Protein AF-A0A229W0W4-F1 (afdb_monomer)

Solvent-accessible surface area (backbone atoms only — not comparable to full-atom values): 3745 Å² total; per-residue (Å²): 128,86,50,66,68,59,54,48,49,51,47,48,55,53,42,55,53,42,50,50,52,48,71,53,31,73,83,77,35,83,53,67,68,61,35,53,52,5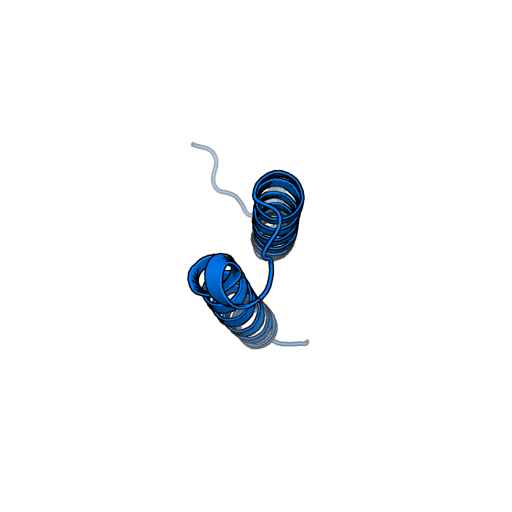1,40,52,52,41,53,50,53,42,52,53,50,52,55,72,62,48,74,57,76,92,72,54,78,85,129

pLDDT: mean 87.06, std 14.97, range [41.34, 98.31]

Nearest PDB structures (foldseek):
  7d0i-assembly1_B  TM=6.720E-01  e=3.870E+00  Schizosaccharomyces pombe 972h-
  6b85-a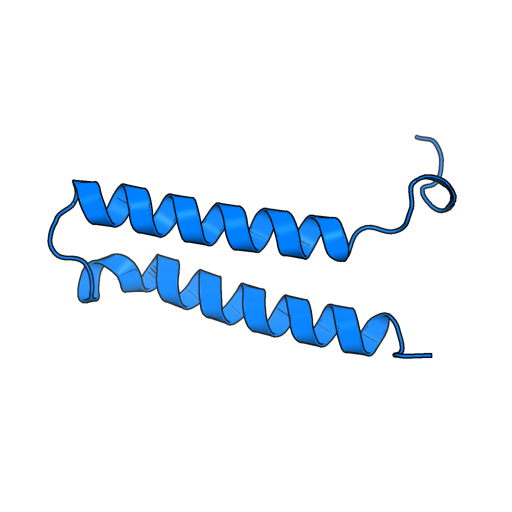ssembly1_J  TM=7.762E-01  e=8.004E+00  synthetic construct
  6ixg-assembly2_B  TM=6.835E-01  e=5.566E+00  Homo sapiens

Sequence (63 aa):
MTNITQRDRAYRHVIDQVNAMIEDSAEHVEDPRARVGYRRMGHEIIRVLEEEMRPPASMRKPR

Radius of gyration: 15.24 Å; Cα contacts (8 Å, |Δi|>4): 23; chains: 1; bounding box: 37×14×45 Å

Organism: NCBI:txid1984871

Foldseek 3Di:
DCPLVNLLVVLVVVLVVLVVCLVCLVVVPVDPVVNVVSNVVSVVSNVVSVVVNDDDPVPDDDD

Secondary structure (DSSP, 8-state):
---HHHHHHHHHHHHHHHHHHHHTHHHH--SHHHHHHHHHHHHHHHHHHHHHHSPPGGGSPP-

Structure (mmCIF, N/CA/C/O backbone):
data_AF-A0A229W0W4-F1
#
_entry.id   AF-A0A229W0W4-F1
#
loop_
_atom_site.group_PDB
_atom_site.id
_atom_site.type_symbol
_atom_site.label_atom_id
_atom_site.label_alt_id
_atom_site.label_comp_id
_atom_site.label_asym_id
_atom_site.label_entity_id
_atom_site.label_seq_id
_atom_site.pdbx_PDB_ins_code
_atom_site.Cartn_x
_atom_site.Cartn_y
_atom_site.Cartn_z
_atom_site.occupancy
_atom_site.B_iso_or_equiv
_atom_site.auth_seq_id
_atom_site.auth_comp_id
_atom_site.auth_asym_id
_atom_site.auth_atom_id
_atom_site.pdbx_PDB_model_num
ATOM 1 N N . MET A 1 1 ? -23.449 5.328 14.784 1.00 41.34 1 MET A N 1
ATOM 2 C CA . MET A 1 1 ? -22.224 4.565 15.099 1.00 41.34 1 MET A CA 1
ATOM 3 C C . MET A 1 1 ? -21.783 3.882 13.821 1.00 41.34 1 MET A C 1
ATOM 5 O O . MET A 1 1 ? -22.352 2.853 13.481 1.00 41.34 1 MET A O 1
ATOM 9 N N . THR A 1 2 ? -20.859 4.475 13.063 1.00 50.16 2 THR A N 1
ATOM 10 C CA . THR A 1 2 ? -20.197 3.742 11.976 1.00 50.16 2 THR A CA 1
ATOM 11 C C . THR A 1 2 ? -19.528 2.556 12.642 1.00 50.16 2 THR A C 1
ATOM 13 O O . THR A 1 2 ? -18.648 2.734 13.482 1.00 50.16 2 THR A O 1
ATOM 16 N N . ASN A 1 3 ? -20.078 1.369 12.405 1.00 65.50 3 ASN A N 1
ATOM 17 C CA . ASN A 1 3 ? -19.673 0.155 13.087 1.00 65.50 3 ASN A CA 1
ATOM 18 C C . ASN A 1 3 ? -18.164 0.013 12.861 1.00 65.50 3 A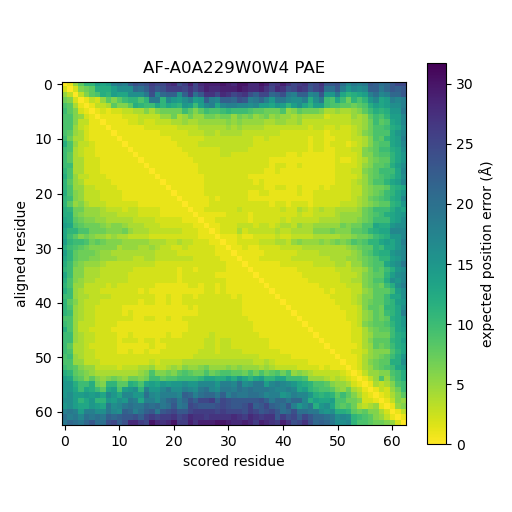SN A C 1
ATOM 20 O O . ASN A 1 3 ? -17.739 0.024 11.708 1.00 65.50 3 ASN A O 1
ATOM 24 N N . ILE A 1 4 ? -17.357 -0.038 13.924 1.00 63.03 4 ILE A N 1
ATOM 25 C CA . ILE A 1 4 ? -15.885 -0.104 13.832 1.00 63.03 4 ILE A CA 1
ATOM 26 C C . ILE A 1 4 ? -15.478 -1.192 12.825 1.00 63.03 4 ILE A C 1
ATOM 28 O O . ILE A 1 4 ? -14.614 -0.982 11.986 1.00 63.03 4 ILE A O 1
ATOM 32 N N . THR A 1 5 ? -16.249 -2.280 12.770 1.00 74.25 5 THR A N 1
ATOM 33 C CA . THR A 1 5 ? -16.123 -3.358 11.787 1.00 74.25 5 THR A CA 1
ATOM 34 C C . THR A 1 5 ? -16.281 -2.931 10.318 1.00 74.25 5 THR A C 1
ATOM 36 O O . THR A 1 5 ? -15.580 -3.459 9.462 1.00 74.25 5 THR A O 1
ATOM 39 N N . GLN A 1 6 ? -17.193 -2.014 9.978 1.00 80.44 6 GLN A N 1
ATOM 40 C CA . GLN A 1 6 ? -17.352 -1.502 8.606 1.00 80.44 6 GLN A CA 1
ATOM 41 C C . GLN A 1 6 ? -16.203 -0.571 8.214 1.00 80.44 6 GLN A C 1
ATOM 43 O O . GLN A 1 6 ? -15.712 -0.656 7.091 1.00 80.44 6 GLN A O 1
ATOM 48 N N . ARG A 1 7 ? -15.749 0.275 9.145 1.00 82.38 7 ARG A N 1
ATOM 49 C CA . ARG A 1 7 ? -14.595 1.156 8.931 1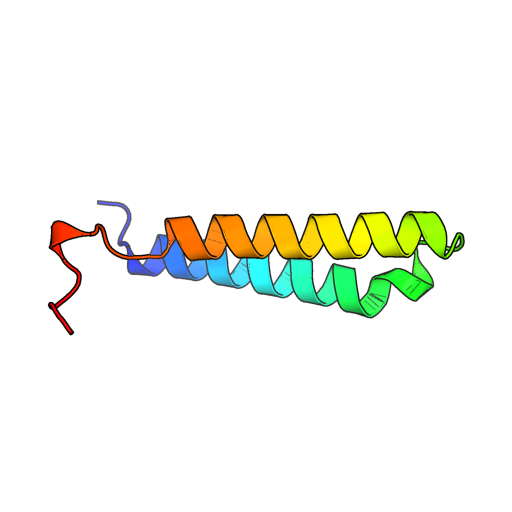.00 82.38 7 ARG A CA 1
ATOM 50 C C . ARG A 1 7 ? -13.315 0.344 8.725 1.00 82.38 7 ARG A C 1
ATOM 52 O O . ARG A 1 7 ? -12.606 0.569 7.753 1.00 82.38 7 ARG A O 1
ATOM 59 N N . ASP A 1 8 ? -13.078 -0.655 9.569 1.00 86.44 8 ASP A N 1
ATOM 60 C CA . ASP A 1 8 ? -11.905 -1.523 9.456 1.00 86.44 8 ASP A CA 1
ATOM 61 C C . ASP A 1 8 ? -11.944 -2.352 8.164 1.00 86.44 8 ASP A C 1
ATOM 63 O O . ASP A 1 8 ? -10.914 -2.555 7.528 1.00 86.44 8 ASP A O 1
ATOM 67 N N . ARG A 1 9 ? -13.131 -2.792 7.714 1.00 89.19 9 ARG A N 1
ATOM 68 C CA . ARG A 1 9 ? -13.289 -3.426 6.392 1.00 89.19 9 ARG A CA 1
ATOM 69 C C . ARG A 1 9 ? -12.923 -2.479 5.251 1.00 89.19 9 ARG A C 1
ATOM 71 O O . ARG A 1 9 ? -12.262 -2.914 4.314 1.00 89.19 9 ARG A O 1
ATOM 78 N N . ALA A 1 10 ? -13.331 -1.212 5.326 1.00 90.25 10 ALA A N 1
ATOM 79 C CA . ALA A 1 10 ? -12.975 -0.219 4.317 1.00 90.25 10 ALA A CA 1
ATOM 80 C C . ALA A 1 10 ? -11.460 0.035 4.290 1.00 90.25 10 ALA A C 1
ATOM 82 O O . ALA A 1 10 ? -10.862 0.014 3.219 1.00 90.25 10 ALA A O 1
ATOM 83 N N . TYR A 1 11 ? -10.823 0.189 5.454 1.00 93.25 11 TYR A N 1
ATOM 84 C CA . TYR A 1 11 ? -9.371 0.347 5.533 1.00 93.25 11 TYR A CA 1
ATOM 85 C C . TYR A 1 11 ? -8.617 -0.872 5.009 1.00 93.25 11 TYR A C 1
ATOM 87 O O . TYR A 1 11 ? -7.678 -0.700 4.240 1.00 93.25 11 TYR A O 1
ATOM 95 N N . ARG A 1 12 ? -9.060 -2.094 5.328 1.00 94.94 12 ARG A N 1
ATOM 96 C CA . ARG A 1 12 ? -8.477 -3.317 4.751 1.00 94.94 12 ARG A CA 1
ATOM 97 C C . ARG A 1 12 ? -8.575 -3.340 3.231 1.00 94.94 12 ARG A C 1
ATOM 99 O O . ARG A 1 12 ? -7.582 -3.615 2.578 1.00 94.94 12 ARG A O 1
ATOM 106 N N . HIS A 1 13 ? -9.729 -2.976 2.674 1.00 96.31 13 HIS A N 1
ATOM 107 C CA . HIS A 1 13 ? -9.891 -2.922 1.224 1.00 96.31 13 HIS A CA 1
ATOM 108 C C . HIS A 1 13 ? -8.925 -1.927 0.563 1.00 96.31 13 HIS A C 1
ATOM 110 O O . HIS A 1 13 ? -8.345 -2.230 -0.475 1.00 96.31 13 HIS A O 1
ATOM 116 N N . VAL A 1 14 ? -8.717 -0.757 1.175 1.00 96.38 14 VAL A N 1
ATOM 117 C CA . VAL A 1 14 ? -7.734 0.223 0.687 1.00 96.38 14 VAL A CA 1
ATOM 118 C C . VAL A 1 14 ? -6.307 -0.315 0.821 1.00 96.38 14 VAL A C 1
ATOM 120 O O . VAL A 1 14 ? -5.524 -0.173 -0.111 1.00 96.38 14 VAL A O 1
ATOM 123 N N . ILE A 1 15 ? -5.969 -0.964 1.938 1.00 97.88 15 ILE A N 1
ATOM 124 C CA . ILE A 1 15 ? -4.655 -1.594 2.138 1.00 97.88 15 ILE A CA 1
ATOM 125 C C . ILE A 1 15 ? -4.385 -2.643 1.053 1.00 97.88 15 ILE A C 1
ATOM 127 O O . ILE A 1 15 ? -3.300 -2.641 0.477 1.00 97.88 15 ILE A O 1
ATOM 131 N N . ASP A 1 16 ? -5.367 -3.484 0.724 1.00 98.00 16 ASP A N 1
ATOM 132 C CA . ASP A 1 16 ? -5.238 -4.497 -0.329 1.00 98.00 16 ASP A CA 1
ATOM 133 C C . ASP A 1 16 ? -4.957 -3.855 -1.699 1.00 98.00 16 ASP A C 1
ATOM 135 O O . ASP A 1 16 ? -4.060 -4.295 -2.418 1.00 98.00 16 ASP A O 1
ATOM 139 N N . GLN A 1 17 ? -5.658 -2.767 -2.039 1.00 97.88 17 GLN A N 1
ATOM 140 C CA . GLN A 1 17 ? -5.411 -2.024 -3.282 1.00 97.88 17 GLN A CA 1
ATOM 141 C C . GLN A 1 17 ? -4.013 -1.391 -3.315 1.00 97.88 17 GLN A C 1
ATOM 143 O O . GLN A 1 17 ? -3.329 -1.457 -4.334 1.00 97.88 17 GLN A O 1
ATOM 148 N N . VAL A 1 18 ? -3.562 -0.798 -2.205 1.00 97.62 18 VAL A N 1
ATOM 149 C CA . VAL A 1 18 ? -2.226 -0.190 -2.121 1.00 97.62 18 VAL A CA 1
ATOM 150 C C . VAL A 1 18 ? -1.131 -1.257 -2.209 1.00 97.62 18 VAL A C 1
ATOM 152 O O . VAL A 1 18 ? -0.120 -1.025 -2.868 1.00 97.62 18 VAL A O 1
ATOM 155 N N . ASN A 1 19 ? -1.329 -2.436 -1.613 1.00 98.31 19 ASN A N 1
ATOM 156 C CA . ASN A 1 19 ? -0.405 -3.563 -1.768 1.00 98.31 19 ASN A CA 1
ATOM 157 C C . ASN A 1 19 ? -0.292 -4.002 -3.232 1.00 98.31 19 ASN A C 1
ATOM 159 O O . ASN A 1 19 ? 0.826 -4.077 -3.739 1.00 98.31 19 ASN A O 1
ATOM 163 N N . ALA A 1 20 ? -1.416 -4.183 -3.933 1.00 97.56 20 ALA A N 1
ATOM 164 C CA . ALA A 1 20 ? -1.409 -4.516 -5.361 1.00 97.56 20 ALA A CA 1
ATOM 165 C C . ALA A 1 20 ? -0.654 -3.457 -6.187 1.00 97.56 20 ALA A C 1
ATOM 167 O O . ALA A 1 20 ? 0.221 -3.775 -6.987 1.00 97.56 20 ALA A O 1
ATOM 168 N N . MET A 1 21 ? -0.891 -2.172 -5.907 1.00 96.50 21 MET A N 1
ATOM 169 C CA . MET A 1 21 ? -0.166 -1.070 -6.546 1.00 96.50 21 MET A CA 1
ATOM 170 C C . MET A 1 21 ? 1.353 -1.114 -6.294 1.00 96.50 21 MET A C 1
ATOM 172 O O . MET A 1 21 ? 2.132 -0.749 -7.176 1.00 96.50 21 MET A O 1
ATOM 176 N N . ILE A 1 22 ? 1.799 -1.509 -5.096 1.00 97.38 22 ILE A N 1
ATOM 177 C CA . ILE A 1 22 ? 3.223 -1.656 -4.746 1.00 97.38 22 ILE A CA 1
ATOM 178 C C . ILE A 1 22 ? 3.845 -2.849 -5.484 1.00 97.38 22 ILE A C 1
ATOM 180 O O . ILE A 1 22 ? 4.978 -2.736 -5.978 1.00 97.38 22 ILE A O 1
ATOM 184 N N . GLU A 1 23 ? 3.135 -3.973 -5.549 1.00 96.94 23 GLU A N 1
ATOM 185 C CA . GLU A 1 23 ? 3.563 -5.195 -6.237 1.00 96.94 23 GLU A CA 1
ATOM 186 C C . GLU A 1 23 ? 3.776 -4.918 -7.730 1.00 96.94 23 GLU A C 1
ATOM 188 O O . GLU A 1 23 ? 4.901 -5.079 -8.218 1.00 96.94 23 GLU A O 1
ATOM 193 N N . ASP A 1 24 ? 2.781 -4.312 -8.379 1.00 96.69 24 ASP A N 1
ATOM 194 C CA . ASP A 1 24 ? 2.775 -4.008 -9.818 1.00 96.69 24 ASP A CA 1
ATOM 195 C C . ASP A 1 24 ? 3.552 -2.728 -10.180 1.00 96.69 24 ASP A C 1
ATOM 197 O O . ASP A 1 24 ? 3.672 -2.344 -11.342 1.00 96.69 24 ASP A O 1
ATOM 201 N N . SER A 1 25 ? 4.159 -2.049 -9.200 1.00 95.56 25 SER A N 1
ATOM 202 C CA . SER A 1 25 ? 4.875 -0.777 -9.417 1.00 95.56 25 SER A CA 1
ATOM 203 C C . SER A 1 25 ? 5.988 -0.839 -10.471 1.00 95.56 25 SER A C 1
ATOM 205 O O . SER A 1 25 ? 6.358 0.191 -11.034 1.00 95.56 25 SER A O 1
ATOM 207 N N . ALA A 1 26 ? 6.544 -2.022 -10.739 1.00 94.31 26 ALA A N 1
ATOM 208 C CA . ALA A 1 26 ? 7.556 -2.211 -11.774 1.00 94.31 26 ALA A CA 1
ATOM 209 C C . ALA A 1 26 ? 7.006 -2.071 -13.201 1.00 94.31 26 ALA A C 1
ATOM 211 O O . ALA A 1 26 ? 7.783 -1.745 -14.093 1.00 94.31 26 ALA A O 1
ATOM 212 N N . GLU A 1 27 ? 5.704 -2.281 -13.399 1.00 94.62 27 GLU A N 1
ATOM 213 C CA . GLU A 1 27 ? 5.028 -2.160 -14.695 1.00 94.62 27 GLU A CA 1
ATOM 214 C C . GLU A 1 27 ? 4.638 -0.709 -15.019 1.00 94.62 27 GLU A C 1
ATOM 216 O O . GLU A 1 27 ? 4.410 -0.365 -16.176 1.00 94.62 27 GLU A O 1
ATOM 221 N N . HIS A 1 28 ? 4.587 0.159 -14.003 1.00 91.62 28 HIS A N 1
ATOM 222 C CA . HIS A 1 28 ? 4.088 1.534 -14.128 1.00 91.62 28 HIS A CA 1
ATOM 223 C C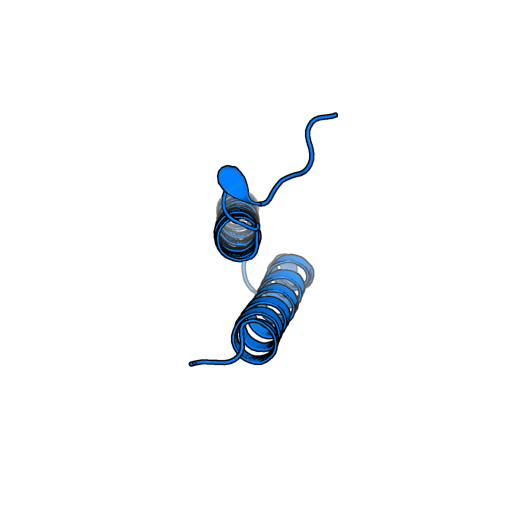 . HIS A 1 28 ? 5.136 2.614 -13.842 1.00 91.62 28 HIS A C 1
ATOM 225 O O . HIS A 1 28 ? 4.949 3.768 -14.225 1.00 91.62 28 HIS A O 1
ATOM 231 N N . VAL A 1 29 ? 6.230 2.267 -13.154 1.00 95.69 29 VAL A N 1
ATOM 232 C CA . VAL A 1 29 ? 7.298 3.207 -12.794 1.00 95.69 29 VAL A CA 1
ATOM 233 C C . VAL A 1 29 ? 8.631 2.697 -13.328 1.00 95.69 29 VAL A C 1
ATOM 235 O O . VAL A 1 29 ? 9.290 1.857 -12.712 1.00 95.69 29 VAL A O 1
ATOM 238 N N . GLU A 1 30 ? 9.024 3.240 -14.480 1.00 95.25 30 GLU A N 1
ATOM 239 C CA . GLU A 1 30 ? 10.232 2.83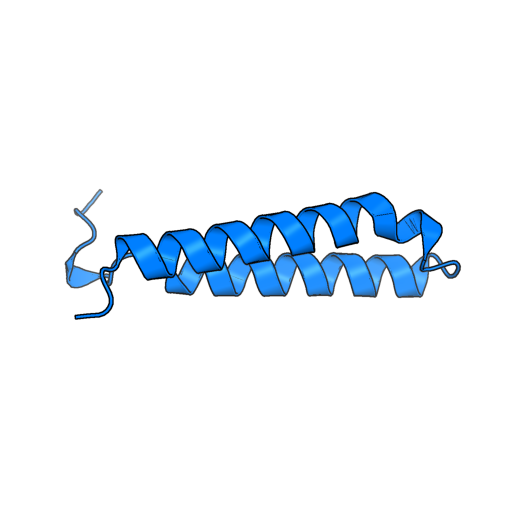5 -15.205 1.00 95.25 30 GLU A CA 1
ATOM 240 C C . GLU A 1 30 ? 11.522 3.212 -14.463 1.00 95.25 30 GLU A C 1
ATOM 242 O O . GLU A 1 30 ? 12.443 2.399 -14.379 1.00 95.25 30 GLU A O 1
ATOM 247 N N . ASP A 1 31 ? 11.594 4.422 -13.886 1.00 96.69 31 ASP A N 1
ATOM 248 C CA . ASP A 1 31 ? 12.768 4.863 -13.124 1.00 96.69 31 ASP A CA 1
ATOM 249 C C . ASP A 1 31 ? 12.876 4.089 -11.794 1.00 96.69 31 ASP A C 1
ATOM 251 O O . ASP A 1 31 ? 12.028 4.252 -10.905 1.00 96.69 31 ASP A O 1
ATOM 255 N N . PRO A 1 32 ? 13.952 3.305 -11.580 1.00 94.19 32 PRO A N 1
ATOM 256 C CA . PRO A 1 32 ? 14.144 2.556 -10.345 1.00 94.19 32 PRO A CA 1
ATOM 257 C C . PRO A 1 32 ? 14.165 3.431 -9.087 1.00 94.19 32 PRO A C 1
ATOM 259 O O . PRO A 1 32 ? 13.728 2.973 -8.028 1.00 94.19 32 PRO A O 1
ATOM 262 N N . ARG A 1 33 ? 14.660 4.675 -9.170 1.00 93.12 33 ARG A N 1
ATOM 263 C CA . ARG A 1 33 ? 14.709 5.591 -8.017 1.00 93.12 33 ARG A CA 1
ATOM 264 C C . ARG A 1 33 ? 13.317 6.104 -7.671 1.00 93.12 33 ARG A C 1
ATOM 266 O O . ARG A 1 33 ? 12.923 6.025 -6.505 1.00 93.12 33 ARG A O 1
ATOM 273 N N . ALA A 1 34 ? 12.557 6.551 -8.670 1.00 94.81 34 ALA A N 1
ATOM 274 C CA . ALA A 1 34 ? 11.154 6.914 -8.496 1.00 94.81 34 ALA A CA 1
ATOM 275 C C . ALA A 1 34 ? 10.327 5.740 -7.947 1.00 94.81 34 ALA A C 1
ATOM 277 O O . ALA A 1 34 ? 9.541 5.927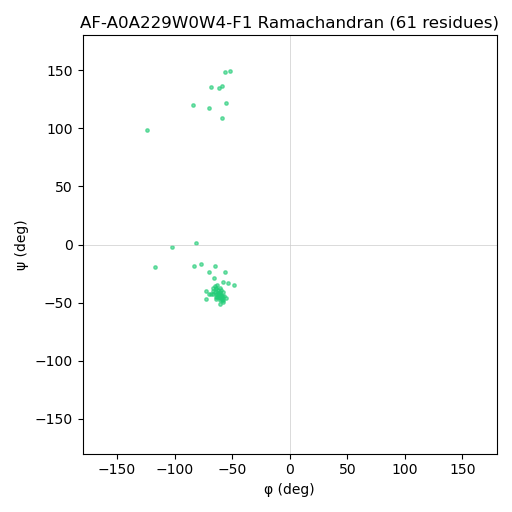 -7.019 1.00 94.81 34 ALA A O 1
ATOM 278 N N . ARG A 1 35 ? 10.568 4.511 -8.425 1.00 96.56 35 ARG A N 1
ATOM 279 C CA . ARG A 1 35 ? 9.875 3.303 -7.951 1.00 96.56 35 ARG A CA 1
ATOM 280 C C . ARG A 1 35 ? 10.132 3.017 -6.472 1.00 96.56 35 ARG A C 1
ATOM 282 O O . ARG A 1 35 ? 9.211 2.639 -5.753 1.00 96.56 35 ARG A O 1
ATOM 289 N N . VAL A 1 36 ? 11.356 3.227 -5.981 1.00 96.94 36 VAL A N 1
ATOM 290 C CA . VAL A 1 36 ? 11.654 3.117 -4.539 1.00 96.94 36 VAL A CA 1
ATOM 291 C C . VAL A 1 36 ? 10.850 4.144 -3.738 1.00 96.94 36 VAL A C 1
ATOM 293 O O . VAL A 1 36 ? 10.284 3.794 -2.702 1.00 96.94 36 VAL A O 1
ATOM 296 N N . GLY A 1 37 ? 10.772 5.389 -4.216 1.00 96.75 37 GLY A N 1
ATOM 297 C CA . GLY A 1 37 ? 9.953 6.434 -3.596 1.00 96.75 37 GLY A CA 1
ATOM 298 C C . GLY A 1 37 ? 8.467 6.070 -3.569 1.00 96.75 37 GLY A C 1
ATOM 299 O O . GLY A 1 37 ? 7.835 6.143 -2.518 1.00 96.75 37 GLY A O 1
ATOM 300 N N . TYR A 1 38 ? 7.943 5.584 -4.693 1.00 96.81 38 TYR A N 1
ATOM 301 C CA . TYR A 1 38 ? 6.565 5.121 -4.837 1.00 96.81 38 TYR A CA 1
ATOM 302 C C . TYR A 1 38 ? 6.224 3.991 -3.854 1.00 96.81 38 TYR A C 1
ATOM 304 O O . TYR A 1 38 ? 5.258 4.090 -3.100 1.00 96.81 38 TYR A O 1
ATOM 312 N N . ARG A 1 39 ? 7.066 2.950 -3.783 1.00 97.62 39 ARG A N 1
ATOM 313 C CA . ARG A 1 39 ? 6.880 1.837 -2.836 1.00 97.62 39 ARG A CA 1
ATOM 314 C C . ARG A 1 39 ? 6.906 2.307 -1.382 1.00 97.62 39 ARG A C 1
ATOM 316 O O . ARG A 1 39 ? 6.068 1.893 -0.588 1.00 97.62 39 ARG A O 1
ATOM 323 N N . ARG A 1 40 ? 7.839 3.202 -1.029 1.00 97.81 40 ARG A N 1
ATOM 324 C CA . ARG A 1 40 ? 7.911 3.788 0.323 1.00 97.81 40 ARG A CA 1
ATOM 325 C C . ARG A 1 40 ? 6.644 4.560 0.676 1.00 97.81 40 ARG A 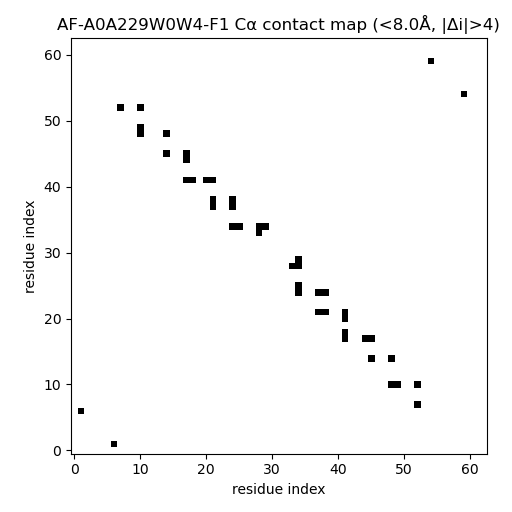C 1
ATOM 327 O O . ARG A 1 40 ? 6.140 4.397 1.780 1.00 97.81 40 ARG A O 1
ATOM 334 N N . MET A 1 41 ? 6.125 5.358 -0.255 1.00 97.38 41 MET A N 1
ATOM 335 C CA . MET A 1 41 ? 4.878 6.094 -0.057 1.00 97.38 41 MET A CA 1
ATOM 336 C C . MET A 1 41 ? 3.698 5.143 0.178 1.00 97.38 41 MET A C 1
ATOM 338 O O . MET A 1 41 ? 2.929 5.353 1.111 1.00 97.38 41 MET A O 1
ATOM 342 N N . GLY A 1 42 ? 3.581 4.071 -0.612 1.00 97.56 42 GLY A N 1
ATOM 343 C CA . GLY A 1 42 ? 2.536 3.064 -0.422 1.00 97.56 42 GLY A CA 1
ATOM 344 C C . GLY A 1 42 ? 2.591 2.405 0.962 1.00 97.56 42 GLY A C 1
ATOM 345 O O . GLY A 1 42 ? 1.577 2.329 1.653 1.00 97.56 42 GLY A O 1
ATOM 346 N N . HIS A 1 43 ? 3.781 2.003 1.419 1.00 98.12 43 HIS A N 1
ATOM 347 C CA . HIS A 1 43 ? 3.945 1.441 2.764 1.00 98.12 43 HIS A CA 1
ATOM 348 C C . HIS A 1 43 ? 3.604 2.436 3.882 1.00 98.12 43 HIS A C 1
ATOM 350 O O . HIS A 1 43 ? 3.045 2.035 4.900 1.00 98.12 43 HIS A O 1
ATOM 356 N N . GLU A 1 44 ? 3.897 3.725 3.700 1.00 98.06 44 GLU A N 1
ATOM 357 C CA . GLU A 1 44 ? 3.535 4.759 4.674 1.00 98.06 44 GLU A CA 1
ATOM 358 C C . GLU A 1 44 ? 2.015 4.953 4.769 1.00 98.06 44 GLU A C 1
ATOM 360 O O . GLU A 1 44 ? 1.473 5.057 5.870 1.00 98.06 44 GLU A O 1
ATOM 365 N N . ILE A 1 45 ? 1.305 4.918 3.636 1.00 97.00 45 ILE A N 1
ATOM 366 C CA . ILE A 1 45 ? -0.165 4.948 3.613 1.00 97.00 45 ILE A CA 1
ATOM 367 C C . ILE A 1 45 ? -0.732 3.757 4.394 1.00 97.00 45 ILE A C 1
ATOM 369 O O . ILE A 1 45 ? -1.597 3.941 5.250 1.00 97.00 45 ILE A O 1
ATOM 373 N N . ILE A 1 46 ? -0.219 2.546 4.145 1.00 97.75 46 ILE A N 1
ATOM 374 C CA . ILE A 1 46 ? -0.641 1.336 4.868 1.00 97.75 46 ILE A CA 1
ATOM 375 C C . ILE A 1 46 ? -0.414 1.504 6.373 1.00 97.75 46 ILE A C 1
ATOM 377 O O . ILE A 1 46 ? -1.336 1.271 7.153 1.00 97.75 46 ILE A O 1
ATOM 381 N N . ARG A 1 47 ? 0.771 1.975 6.783 1.00 97.00 47 ARG A N 1
ATOM 382 C CA . ARG A 1 47 ? 1.110 2.196 8.197 1.00 97.00 47 ARG A CA 1
ATOM 383 C C . ARG A 1 47 ? 0.103 3.116 8.891 1.00 97.00 47 ARG A C 1
ATOM 385 O O . ARG A 1 47 ? -0.355 2.796 9.986 1.00 97.00 47 ARG A O 1
ATOM 392 N N . VAL A 1 48 ? -0.259 4.234 8.260 1.00 95.19 48 VAL A N 1
ATOM 393 C CA . VAL A 1 48 ? -1.236 5.187 8.813 1.00 95.19 48 VAL A CA 1
ATOM 394 C C . VAL A 1 48 ? -2.617 4.541 8.952 1.00 95.19 48 VAL A C 1
ATOM 396 O O . VAL A 1 48 ? -3.249 4.657 9.999 1.00 95.19 48 VAL A O 1
ATOM 399 N N . LEU A 1 49 ? -3.078 3.806 7.937 1.00 93.56 49 LEU A N 1
ATOM 400 C CA . LEU A 1 49 ? -4.376 3.123 7.988 1.00 93.56 49 LEU A CA 1
ATOM 401 C C . LEU A 1 49 ? -4.414 2.041 9.077 1.00 93.56 49 LEU A C 1
ATOM 403 O O . LEU A 1 49 ? -5.415 1.896 9.780 1.00 93.56 49 LEU A O 1
ATOM 407 N N . GLU A 1 50 ? -3.319 1.305 9.263 1.00 93.06 50 GLU A N 1
ATOM 408 C CA . GLU A 1 50 ? -3.182 0.349 10.361 1.00 93.06 50 GLU A CA 1
ATOM 409 C C . GLU A 1 50 ? -3.200 1.022 11.734 1.00 93.06 50 GLU A C 1
ATOM 411 O O . GLU A 1 50 ? -3.783 0.479 12.673 1.00 93.06 50 GLU A O 1
ATOM 416 N N . GLU A 1 51 ? -2.593 2.201 11.868 1.00 91.19 51 GLU A N 1
ATOM 417 C CA . GLU A 1 51 ? -2.621 2.988 13.101 1.00 91.19 51 GLU A CA 1
ATOM 418 C C . GLU A 1 51 ? -4.033 3.471 13.448 1.00 91.19 51 GLU A C 1
ATOM 420 O O . GLU A 1 51 ? -4.438 3.337 14.604 1.00 91.19 51 GLU A O 1
ATOM 425 N N . GLU A 1 52 ? -4.809 3.915 12.459 1.00 87.88 52 GLU A N 1
ATOM 426 C CA . GLU A 1 52 ? -6.220 4.305 12.618 1.00 87.88 52 GLU A CA 1
ATOM 427 C C . GLU A 1 52 ? -7.139 3.127 13.000 1.00 87.88 52 GLU A C 1
ATOM 429 O O . GLU A 1 52 ? -8.160 3.300 13.680 1.00 87.88 52 GLU A O 1
ATOM 434 N N . MET A 1 53 ? -6.774 1.905 12.591 1.00 87.88 53 MET A N 1
ATOM 435 C CA . MET A 1 53 ? -7.450 0.669 13.005 1.00 87.88 53 MET A CA 1
ATOM 436 C C . MET A 1 53 ? -7.075 0.224 14.423 1.00 87.88 53 MET A C 1
ATOM 438 O O . MET A 1 53 ? -7.777 -0.606 15.010 1.00 87.88 53 MET A O 1
ATOM 442 N N . ARG A 1 54 ? -5.978 0.728 15.012 1.00 82.50 54 ARG A N 1
ATOM 443 C CA . ARG A 1 54 ? -5.594 0.305 16.364 1.00 82.50 54 ARG A CA 1
ATOM 444 C C . ARG A 1 54 ? -6.613 0.821 17.382 1.00 82.50 54 ARG A C 1
ATOM 446 O O . ARG A 1 54 ? -6.924 2.011 17.398 1.00 82.50 54 ARG A O 1
ATOM 453 N N . PRO A 1 55 ? -7.042 -0.023 18.337 1.00 75.12 55 PRO A N 1
ATOM 454 C CA . PRO A 1 55 ? -7.833 0.445 19.464 1.00 75.12 55 PRO A CA 1
ATOM 455 C C . PRO A 1 55 ? -7.100 1.569 20.222 1.00 75.12 55 PRO A C 1
ATOM 457 O O . PRO A 1 55 ? -5.859 1.533 20.302 1.00 75.12 55 PRO A O 1
ATOM 460 N N . PRO A 1 56 ? -7.827 2.534 20.817 1.00 70.75 56 PRO A N 1
ATOM 461 C CA . PRO A 1 56 ? -7.250 3.550 21.694 1.00 70.75 56 PRO A CA 1
ATOM 462 C C . PRO A 1 56 ? -6.399 2.916 22.796 1.00 70.75 56 PRO A C 1
ATOM 464 O O . PRO A 1 56 ? -6.698 1.812 23.251 1.00 70.75 56 PRO A O 1
ATOM 467 N N . ALA A 1 57 ? -5.352 3.609 23.255 1.00 64.62 57 ALA A N 1
ATOM 468 C CA . ALA A 1 57 ? -4.438 3.085 24.276 1.00 64.62 57 ALA A CA 1
ATOM 469 C C . ALA A 1 57 ? -5.162 2.613 25.553 1.00 64.62 57 ALA A C 1
ATOM 471 O O . ALA A 1 57 ? -4.773 1.606 26.133 1.00 64.62 57 ALA A O 1
ATOM 472 N N . SER A 1 58 ? -6.265 3.270 25.923 1.00 61.22 58 SER A N 1
ATOM 473 C CA . SER A 1 58 ? -7.130 2.908 27.055 1.00 61.22 58 SER A CA 1
ATOM 474 C C . SER A 1 58 ? -7.843 1.555 26.918 1.00 61.22 58 SER A C 1
ATOM 476 O O . SER A 1 58 ? -8.291 1.003 27.917 1.00 61.22 58 SER A O 1
ATOM 478 N N . MET A 1 59 ? -7.953 1.010 25.704 1.00 61.94 59 MET A N 1
ATOM 479 C CA . MET A 1 59 ? -8.564 -0.295 25.418 1.00 61.94 59 MET A CA 1
ATOM 480 C C . MET A 1 59 ? -7.524 -1.396 25.169 1.00 61.94 59 MET A C 1
ATOM 482 O O . MET A 1 59 ? -7.885 -2.552 24.941 1.00 61.94 59 MET A O 1
ATOM 486 N N . ARG A 1 60 ? -6.227 -1.062 25.187 1.00 66.62 60 ARG A N 1
ATOM 487 C CA . ARG A 1 60 ? -5.144 -2.036 25.018 1.00 66.62 60 ARG A CA 1
ATOM 488 C C . ARG A 1 60 ? -4.867 -2.677 26.380 1.00 66.62 60 ARG A C 1
ATOM 490 O O . ARG A 1 60 ? -4.540 -1.975 27.331 1.00 66.62 60 ARG A O 1
ATOM 497 N N . LYS A 1 61 ? -5.012 -4.003 26.492 1.00 50.84 61 LYS A N 1
ATOM 498 C CA . LYS A 1 61 ? -4.644 -4.727 27.723 1.00 50.84 61 LYS A CA 1
ATOM 499 C C . LYS A 1 61 ? -3.151 -4.501 28.025 1.00 50.84 61 LYS A C 1
ATOM 501 O O . LYS A 1 61 ? -2.357 -4.580 27.083 1.00 50.84 61 LYS A O 1
ATOM 506 N N . PRO A 1 62 ? -2.764 -4.231 29.287 1.00 53.41 62 PRO A N 1
ATOM 507 C CA . PRO A 1 62 ? -1.355 -4.150 29.653 1.00 53.41 62 PRO A CA 1
ATOM 508 C C . PRO A 1 62 ? -0.688 -5.505 29.383 1.00 53.41 62 PRO A C 1
ATOM 510 O O . PRO A 1 62 ? -1.288 -6.550 29.646 1.00 53.41 62 PRO A O 1
ATOM 513 N N . ARG A 1 63 ? 0.499 -5.458 28.767 1.00 58.88 63 ARG A N 1
ATOM 514 C CA . ARG A 1 63 ? 1.361 -6.627 28.556 1.00 58.88 63 ARG A CA 1
ATOM 515 C C . ARG A 1 63 ? 1.972 -7.083 29.870 1.00 58.88 63 ARG A C 1
ATOM 517 O O . ARG A 1 63 ? 2.305 -6.190 30.679 1.00 58.88 63 AR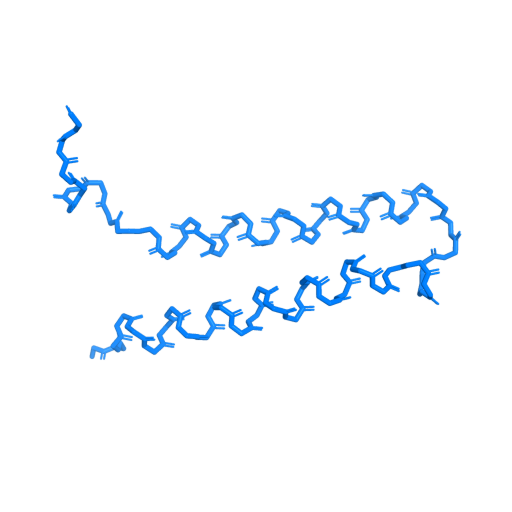G A O 1
#

Mean predicted aligned error: 6.48 Å